Protein AF-A0A1S3R169-F1 (afdb_monomer_lite)

Foldseek 3Di:
DDDDPPPPPVVVVVVVVVLVVLLVVLCVQLVVCVVVVVLVSNLVSLVVNVVSVDDDDPVSVVSNVVSVCSVVVVVVVVVVVVVVVVVVVVVD

Sequence (92 aa):
MVLLLLLCPQSLVTMVDKSEVVQKELVQKAKLAEQAERYDDMAASMKAVTEEGTQLSNEERNLLSVAYKNVVGARRSSWRVVSSIEQKTEGS

Radius of gyration: 22.43 Å; chains: 1; bounding box: 63×20×71 Å

pLDDT: mean 85.81, std 16.94, range [50.22, 98.56]

Structure (mmCIF, N/CA/C/O backbone):
data_AF-A0A1S3R169-F1
#
_entry.id   AF-A0A1S3R169-F1
#
loop_
_atom_site.group_PDB
_atom_site.id
_atom_site.type_symbol
_atom_site.label_atom_id
_atom_site.label_alt_id
_atom_site.label_comp_id
_atom_site.label_asym_id
_atom_site.label_entity_id
_atom_site.label_seq_id
_atom_site.pdbx_PDB_ins_code
_atom_site.Cartn_x
_atom_site.Cartn_y
_atom_site.Cartn_z
_atom_site.occupancy
_atom_site.B_iso_or_equiv
_atom_site.auth_seq_id
_atom_site.auth_comp_id
_atom_site.auth_asym_id
_atom_site.auth_atom_id
_atom_site.pdbx_PDB_model_num
ATOM 1 N N . MET A 1 1 ? -43.556 -3.515 38.500 1.00 54.28 1 MET A N 1
ATOM 2 C CA . MET A 1 1 ? -43.519 -4.818 37.799 1.00 54.28 1 MET A CA 1
ATOM 3 C C . MET A 1 1 ? -44.574 -4.763 36.711 1.00 54.28 1 MET A C 1
ATOM 5 O O . MET A 1 1 ? -45.720 -4.578 37.062 1.00 54.28 1 MET A O 1
ATOM 9 N N . VAL A 1 2 ? -44.330 -4.846 35.415 1.00 51.41 2 VAL A N 1
ATOM 10 C CA . VAL A 1 2 ? -43.156 -5.057 34.563 1.00 51.41 2 VAL A CA 1
ATOM 11 C C . VAL A 1 2 ? -43.614 -4.531 33.189 1.00 51.41 2 VAL A C 1
ATOM 13 O O . VAL A 1 2 ? -44.807 -4.579 32.902 1.00 51.41 2 VAL A O 1
ATOM 16 N N . LEU A 1 3 ? -42.669 -4.112 32.343 1.00 50.53 3 LEU A N 1
ATOM 17 C CA . LEU A 1 3 ? -42.832 -3.961 30.888 1.00 50.53 3 LEU A CA 1
ATOM 18 C C . LEU A 1 3 ? -43.407 -2.621 30.383 1.00 50.53 3 LEU A C 1
ATOM 20 O O . LEU A 1 3 ? -44.606 -2.478 30.206 1.00 50.53 3 LEU A O 1
ATOM 24 N N . LEU A 1 4 ? -42.522 -1.657 30.084 1.00 53.38 4 LEU A N 1
ATOM 25 C CA . LEU A 1 4 ? -42.338 -1.149 28.704 1.00 53.38 4 LEU A CA 1
ATOM 26 C C . LEU A 1 4 ? -41.157 -0.156 28.540 1.00 53.38 4 LEU A C 1
ATOM 28 O O . LEU A 1 4 ? -41.117 0.625 27.595 1.00 53.38 4 LEU A O 1
ATOM 32 N N . LEU A 1 5 ? -40.116 -0.249 29.377 1.00 52.78 5 LEU A N 1
ATOM 33 C CA . LEU A 1 5 ? -38.785 0.338 29.120 1.00 52.78 5 LEU A CA 1
ATOM 34 C C . LEU A 1 5 ? -38.032 -0.349 27.942 1.00 52.78 5 LEU A C 1
ATOM 36 O O . LEU A 1 5 ? -36.812 -0.446 27.957 1.00 52.78 5 LEU A O 1
ATOM 40 N N . LEU A 1 6 ? -38.735 -0.860 26.924 1.00 54.03 6 LEU A N 1
ATOM 41 C CA . LEU A 1 6 ? -38.180 -1.656 25.813 1.00 54.03 6 LEU A CA 1
ATOM 42 C C . LEU A 1 6 ? -38.297 -0.956 24.448 1.00 54.03 6 LEU A C 1
ATOM 44 O O . LEU A 1 6 ? -38.416 -1.611 23.414 1.00 54.03 6 LEU A O 1
ATOM 48 N N . LEU A 1 7 ? -38.190 0.373 24.411 1.00 56.12 7 LEU A N 1
ATOM 49 C CA . LEU A 1 7 ? -37.719 1.043 23.195 1.00 56.12 7 LEU A CA 1
ATOM 50 C C . LEU A 1 7 ? -36.214 0.786 23.091 1.00 56.12 7 LEU A C 1
ATOM 52 O O . LEU A 1 7 ? -35.389 1.554 23.569 1.00 56.12 7 LEU A O 1
ATOM 56 N N . CYS A 1 8 ? -35.923 -0.397 22.553 1.00 55.88 8 CYS A N 1
ATOM 57 C CA . CYS A 1 8 ? -34.640 -0.988 22.212 1.00 55.88 8 CYS A CA 1
ATOM 58 C C . CYS A 1 8 ? -33.516 0.042 21.956 1.00 55.88 8 CYS A C 1
ATOM 60 O O . CYS A 1 8 ? -33.403 0.555 20.843 1.00 55.88 8 CYS A O 1
ATOM 62 N N . PRO A 1 9 ? -32.621 0.293 22.930 1.00 60.47 9 PRO A N 1
ATOM 63 C CA . PRO A 1 9 ? -31.363 0.988 22.668 1.00 60.47 9 PRO A CA 1
ATOM 64 C C . PRO A 1 9 ? -30.358 0.109 21.895 1.00 60.47 9 PRO A C 1
ATOM 66 O O . PRO A 1 9 ? -29.295 0.591 21.515 1.00 60.47 9 PRO A O 1
ATOM 69 N N . GLN A 1 10 ? -30.661 -1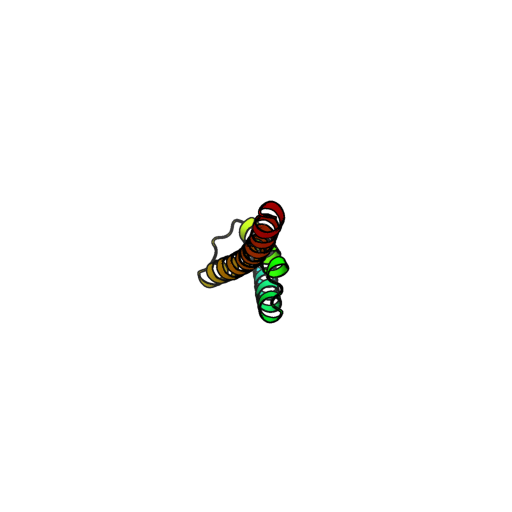.173 21.635 1.00 55.03 10 GLN A N 1
ATOM 70 C CA . GLN A 1 10 ? -29.715 -2.090 20.986 1.00 55.03 10 GLN A CA 1
ATOM 71 C C . GLN A 1 10 ? -29.528 -1.823 19.486 1.00 55.03 10 GLN A C 1
ATOM 73 O O . GLN A 1 10 ? -28.450 -2.103 18.975 1.00 55.03 10 GLN A O 1
ATOM 78 N N . SER A 1 11 ? -30.506 -1.256 18.769 1.00 51.50 11 SER A N 1
ATOM 79 C CA . SER A 1 11 ? -30.360 -1.049 17.316 1.00 51.50 11 SER A CA 1
ATOM 80 C C . SER A 1 11 ? -29.246 -0.053 16.972 1.00 51.50 11 SER A C 1
ATOM 82 O O . SER A 1 11 ? -28.471 -0.301 16.051 1.00 51.50 11 SER A O 1
ATOM 84 N N . LEU A 1 12 ? -29.097 1.021 17.756 1.00 50.22 12 LEU A N 1
ATOM 85 C CA . LEU A 1 12 ? -28.029 2.008 17.570 1.00 50.22 12 LEU A CA 1
ATOM 86 C C . LEU A 1 12 ? -26.655 1.457 17.995 1.00 50.22 12 LEU A C 1
ATOM 88 O O . LEU A 1 12 ? -25.659 1.729 17.333 1.00 50.22 12 LEU A O 1
ATOM 92 N N . VAL A 1 13 ? -26.607 0.622 19.041 1.00 54.00 13 VAL A N 1
ATOM 93 C CA . VAL A 1 13 ? -25.368 -0.037 19.500 1.00 54.00 13 VAL A CA 1
ATOM 94 C C . VAL A 1 13 ? -24.866 -1.056 18.468 1.00 54.00 13 VAL A C 1
ATOM 96 O O . VAL A 1 13 ? -23.679 -1.080 18.170 1.00 54.00 13 VAL A O 1
ATOM 99 N N . THR A 1 14 ? -25.756 -1.833 17.840 1.00 54.22 14 THR A N 1
ATOM 100 C CA . THR A 1 14 ? -25.358 -2.819 16.810 1.00 54.22 14 THR A CA 1
ATOM 101 C C . THR A 1 14 ? -24.846 -2.200 15.506 1.00 54.22 14 THR A C 1
ATOM 103 O O . THR A 1 14 ? -24.051 -2.822 14.806 1.00 54.22 14 THR A O 1
ATOM 106 N N . MET A 1 15 ? -25.288 -0.987 15.151 1.00 53.72 15 MET A N 1
ATOM 107 C CA . MET A 1 15 ? -24.828 -0.310 13.932 1.00 53.72 15 MET A CA 1
ATOM 108 C C . MET A 1 15 ? -23.423 0.278 14.084 1.00 53.72 15 MET A C 1
ATOM 110 O O . MET A 1 15 ? -22.639 0.204 13.142 1.00 53.72 15 MET A O 1
ATOM 114 N N . VAL A 1 16 ? -23.100 0.817 15.264 1.00 57.47 16 VAL A N 1
ATOM 115 C CA . VAL A 1 16 ? -21.758 1.336 15.573 1.00 57.47 16 VAL A CA 1
ATOM 116 C C . VAL A 1 16 ? -20.740 0.193 15.667 1.00 57.47 16 VAL A C 1
ATOM 118 O O . VAL A 1 16 ? -19.642 0.313 15.133 1.00 57.47 16 VAL A O 1
ATOM 121 N N . ASP A 1 17 ? -21.135 -0.950 16.236 1.00 61.16 17 ASP A N 1
ATOM 122 C CA . ASP A 1 17 ? -20.282 -2.142 16.361 1.00 61.16 17 ASP A CA 1
ATOM 123 C C . ASP A 1 17 ? -19.866 -2.713 14.988 1.00 61.16 17 ASP A C 1
ATOM 125 O O . ASP A 1 17 ? -18.725 -3.120 14.777 1.00 61.16 17 ASP A O 1
ATOM 129 N N . LYS A 1 18 ? -20.769 -2.671 13.998 1.00 65.25 18 LYS A N 1
ATOM 130 C CA . LYS A 1 18 ? -20.530 -3.286 12.685 1.00 65.25 18 LYS A CA 1
ATOM 131 C C . LYS A 1 18 ? -19.459 -2.573 11.849 1.00 65.25 18 LYS A C 1
ATOM 133 O O . LYS A 1 18 ? -18.663 -3.255 11.212 1.00 65.25 18 LYS A O 1
ATOM 138 N N . SER A 1 19 ? -19.435 -1.239 11.836 1.00 70.88 19 SER A N 1
ATOM 139 C CA . SER A 1 1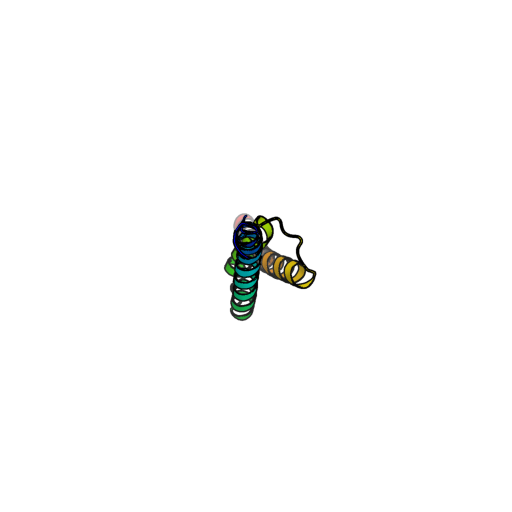9 ? -18.407 -0.471 11.103 1.00 70.88 19 SER A CA 1
ATOM 140 C C . SER A 1 19 ? -17.032 -0.653 11.750 1.00 70.88 19 SER A C 1
ATOM 142 O O . SER A 1 19 ? -16.050 -0.930 11.067 1.00 70.88 19 SER A O 1
ATOM 144 N N . GLU A 1 20 ? -16.961 -0.646 13.083 1.00 76.88 20 GLU A N 1
ATOM 145 C CA . GLU A 1 20 ? -15.688 -0.819 13.785 1.00 76.88 20 GLU A CA 1
ATOM 146 C C . GLU A 1 20 ? -15.070 -2.216 13.563 1.00 76.88 20 GLU A C 1
ATOM 148 O O . GLU A 1 20 ? -13.849 -2.357 13.460 1.00 76.88 20 GLU A O 1
ATOM 153 N N . VAL A 1 21 ? -15.901 -3.260 13.450 1.00 81.31 21 VAL A N 1
ATOM 154 C CA . VAL A 1 21 ? -15.450 -4.622 13.116 1.00 81.31 21 VAL A CA 1
ATOM 155 C C . VAL A 1 21 ? -14.930 -4.701 11.677 1.00 81.31 21 VAL A C 1
ATOM 157 O O . VAL A 1 21 ? -13.836 -5.223 11.459 1.00 81.31 21 VAL A O 1
ATOM 160 N N . VAL A 1 22 ? -15.654 -4.136 10.704 1.00 85.44 22 VAL A N 1
ATOM 161 C CA . VAL A 1 22 ? -15.247 -4.143 9.285 1.00 85.44 22 VAL A CA 1
ATOM 162 C C . VAL A 1 22 ? -13.939 -3.375 9.083 1.00 85.44 22 VAL A C 1
ATOM 164 O O . VAL A 1 22 ? -13.030 -3.868 8.409 1.00 85.44 22 VAL A O 1
ATOM 167 N N . GLN A 1 23 ? -13.785 -2.216 9.726 1.00 88.38 23 GLN A N 1
ATOM 168 C CA . GLN A 1 23 ? -12.539 -1.455 9.705 1.00 88.38 23 GLN A CA 1
ATOM 169 C C . GLN A 1 23 ? -11.355 -2.290 10.213 1.00 88.38 23 GLN A C 1
ATOM 171 O O . GLN A 1 23 ? -10.320 -2.378 9.546 1.00 88.38 23 GLN A O 1
ATOM 176 N N . LYS A 1 24 ? -11.507 -2.951 11.367 1.00 91.25 24 LYS A N 1
ATOM 177 C CA . LYS A 1 24 ? -10.455 -3.798 11.949 1.00 91.25 24 LYS A CA 1
ATOM 178 C C . LYS A 1 24 ? -10.076 -4.950 11.020 1.00 91.25 24 LYS A C 1
ATOM 180 O O . LYS A 1 24 ? -8.887 -5.214 10.850 1.00 91.25 24 LYS A O 1
ATOM 185 N N . GLU A 1 25 ? -11.046 -5.603 10.383 1.00 93.75 25 GLU A N 1
ATOM 186 C CA . GLU A 1 25 ? -10.789 -6.669 9.406 1.00 93.75 25 GLU A CA 1
ATOM 187 C C . GLU A 1 25 ? -9.988 -6.166 8.196 1.00 93.75 25 GLU A C 1
ATOM 189 O O . GLU A 1 25 ? -9.015 -6.803 7.781 1.00 93.75 25 GLU A O 1
ATOM 194 N N . LEU A 1 26 ? -10.343 -4.995 7.657 1.00 94.31 26 LEU A N 1
ATOM 195 C CA . LEU A 1 26 ? -9.632 -4.383 6.533 1.00 94.31 26 LEU A CA 1
ATOM 196 C C . LEU A 1 26 ? -8.191 -4.001 6.897 1.00 94.31 26 LEU A C 1
ATOM 198 O O . LEU A 1 26 ? -7.275 -4.238 6.105 1.00 94.31 26 LEU A O 1
ATOM 202 N N . VAL A 1 27 ? -7.968 -3.471 8.102 1.00 94.88 27 VAL A N 1
ATOM 203 C CA . VAL A 1 27 ? -6.623 -3.150 8.606 1.00 94.88 27 VAL A CA 1
ATOM 204 C C . VAL A 1 27 ? -5.787 -4.418 8.795 1.00 94.88 27 VAL A C 1
ATOM 206 O O . VAL A 1 27 ? -4.618 -4.445 8.411 1.00 94.88 27 VAL A O 1
ATOM 209 N N . GLN A 1 28 ? -6.368 -5.500 9.325 1.00 96.31 28 GLN A N 1
ATOM 210 C CA . GLN A 1 28 ? -5.676 -6.791 9.434 1.00 96.31 28 GLN A CA 1
ATOM 211 C C . GLN A 1 28 ? -5.302 -7.347 8.057 1.00 96.31 28 GLN A C 1
ATOM 213 O O . GLN A 1 28 ? -4.167 -7.776 7.844 1.00 96.31 28 GLN A O 1
ATOM 218 N N . LYS A 1 29 ? -6.216 -7.271 7.085 1.00 96.56 29 LYS A N 1
ATOM 219 C CA . LYS A 1 29 ? -5.939 -7.668 5.701 1.00 96.56 29 LYS A CA 1
ATOM 220 C C . LYS A 1 29 ? -4.809 -6.840 5.084 1.00 96.56 29 LYS A C 1
ATOM 222 O O . LYS A 1 29 ? -3.950 -7.406 4.411 1.00 96.56 29 LYS A O 1
ATOM 227 N N . ALA A 1 30 ? -4.769 -5.532 5.340 1.00 97.00 30 ALA A N 1
ATOM 228 C CA . ALA A 1 30 ? -3.685 -4.669 4.880 1.00 97.00 30 ALA A CA 1
ATOM 229 C C . ALA A 1 30 ? -2.328 -5.073 5.481 1.00 97.00 30 ALA A C 1
ATOM 231 O O . ALA A 1 30 ? -1.347 -5.151 4.746 1.00 97.00 30 ALA A O 1
ATOM 232 N N . LYS A 1 31 ? -2.272 -5.410 6.776 1.00 97.25 31 LYS A N 1
ATOM 233 C CA . LYS A 1 31 ? -1.045 -5.902 7.434 1.00 97.25 31 LYS A CA 1
ATOM 234 C C . LYS A 1 31 ? -0.552 -7.226 6.843 1.00 97.25 31 LYS A C 1
ATOM 236 O O . LYS A 1 31 ? 0.643 -7.397 6.621 1.00 97.25 31 LYS A O 1
ATOM 241 N N . LEU A 1 32 ? -1.461 -8.153 6.540 1.00 98.00 32 LEU A N 1
ATOM 242 C CA . LEU A 1 32 ? -1.107 -9.408 5.865 1.00 98.00 32 LEU A CA 1
ATOM 243 C C . LEU A 1 32 ? -0.606 -9.162 4.434 1.00 98.00 32 LEU A C 1
ATOM 245 O O . LEU A 1 32 ? 0.359 -9.786 3.998 1.00 98.00 32 LEU A O 1
ATOM 249 N N . ALA A 1 33 ? -1.231 -8.232 3.708 1.00 97.50 33 ALA A N 1
ATOM 250 C CA . ALA A 1 33 ? -0.786 -7.841 2.374 1.00 97.50 33 ALA A CA 1
ATOM 251 C C . ALA A 1 33 ? 0.600 -7.171 2.395 1.00 97.50 33 ALA A C 1
ATOM 253 O O . ALA A 1 33 ? 1.402 -7.428 1.500 1.00 97.50 33 ALA A O 1
ATOM 254 N N . GLU A 1 34 ? 0.904 -6.371 3.423 1.00 97.00 34 GLU A N 1
ATOM 255 C CA . GLU A 1 34 ? 2.233 -5.788 3.651 1.00 97.00 34 GLU A CA 1
ATOM 256 C C . GLU A 1 34 ? 3.299 -6.874 3.837 1.00 97.00 34 GLU A C 1
ATOM 258 O O . GLU A 1 34 ? 4.331 -6.830 3.172 1.00 97.00 34 GLU A O 1
ATOM 263 N N . GLN A 1 35 ? 3.027 -7.886 4.670 1.00 97.62 35 GLN A N 1
ATOM 264 C CA . GLN A 1 35 ? 3.934 -9.024 4.884 1.00 97.62 35 GLN A CA 1
ATOM 265 C C . GLN A 1 35 ? 4.181 -9.845 3.612 1.00 97.62 35 GLN A C 1
ATOM 267 O O . GLN A 1 35 ? 5.232 -10.464 3.474 1.00 97.62 35 GLN A O 1
ATOM 272 N N . ALA A 1 36 ? 3.219 -9.854 2.689 1.00 97.44 36 ALA A N 1
ATOM 273 C CA . ALA A 1 36 ? 3.325 -10.524 1.398 1.00 97.44 36 ALA A CA 1
ATOM 274 C C . ALA A 1 36 ? 3.854 -9.612 0.274 1.00 97.44 36 ALA A C 1
ATOM 276 O O . ALA A 1 36 ? 3.835 -10.022 -0.885 1.00 97.44 36 ALA A O 1
ATOM 277 N N . GLU A 1 37 ? 4.249 -8.371 0.585 1.00 96.38 37 GLU A N 1
ATOM 278 C CA . GLU A 1 37 ? 4.666 -7.343 -0.383 1.00 96.38 37 GLU A CA 1
ATOM 279 C C . GLU A 1 37 ? 3.628 -7.068 -1.496 1.00 96.38 37 GLU A C 1
ATOM 281 O O . GLU A 1 37 ? 3.933 -6.533 -2.564 1.00 96.38 37 GLU A O 1
ATOM 286 N N . ARG A 1 38 ? 2.351 -7.390 -1.250 1.00 98.06 38 ARG A N 1
ATOM 287 C CA . ARG A 1 38 ? 1.239 -7.158 -2.182 1.00 98.06 38 ARG A CA 1
ATOM 288 C C . ARG A 1 38 ? 0.656 -5.761 -1.982 1.00 98.06 38 ARG A C 1
ATOM 290 O O . ARG A 1 38 ? -0.470 -5.593 -1.515 1.00 98.06 38 ARG A O 1
ATOM 297 N N . TYR A 1 39 ? 1.427 -4.739 -2.344 1.00 97.75 39 TYR A N 1
ATOM 298 C CA . TYR A 1 39 ? 1.078 -3.347 -2.043 1.00 97.75 39 TYR A CA 1
ATOM 299 C C . TYR A 1 39 ? -0.178 -2.826 -2.762 1.00 97.75 39 TYR A C 1
ATOM 301 O O . TYR A 1 39 ? -0.858 -1.965 -2.207 1.00 97.75 39 TYR A O 1
ATOM 309 N N . ASP A 1 40 ? -0.539 -3.346 -3.941 1.00 97.31 40 ASP A N 1
ATOM 310 C CA . ASP A 1 40 ? -1.811 -2.991 -4.595 1.00 97.31 40 ASP A CA 1
ATOM 311 C C . ASP A 1 40 ? -3.025 -3.493 -3.781 1.00 97.31 40 ASP A C 1
ATOM 313 O O . ASP A 1 40 ? -3.986 -2.748 -3.581 1.00 97.31 40 ASP A O 1
ATOM 317 N N . ASP A 1 41 ? -2.958 -4.708 -3.221 1.00 97.25 41 ASP A N 1
ATOM 318 C CA . ASP A 1 41 ? -4.001 -5.259 -2.338 1.00 97.25 41 ASP A CA 1
ATOM 319 C C . ASP A 1 41 ? -4.070 -4.500 -1.004 1.00 97.25 41 ASP A C 1
ATOM 321 O O . ASP A 1 41 ? -5.156 -4.238 -0.470 1.00 97.25 41 ASP A O 1
ATOM 325 N N . MET A 1 42 ? -2.901 -4.133 -0.468 1.00 97.69 42 MET A N 1
ATOM 326 C CA . MET A 1 42 ? -2.782 -3.298 0.726 1.00 97.69 42 MET A CA 1
ATOM 327 C C . MET A 1 42 ? -3.442 -1.933 0.491 1.00 97.69 42 MET A C 1
ATOM 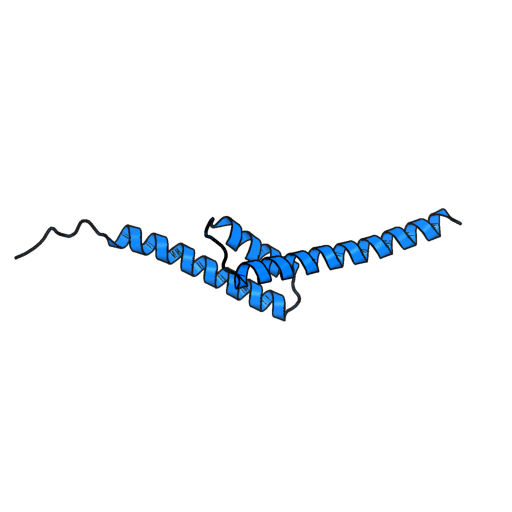329 O O . MET A 1 42 ? -4.237 -1.484 1.314 1.00 97.69 42 MET A O 1
ATOM 333 N N . ALA A 1 43 ? -3.178 -1.296 -0.656 1.00 97.44 43 ALA A N 1
ATOM 334 C CA . ALA A 1 43 ? -3.750 -0.001 -1.018 1.00 97.44 43 ALA A CA 1
ATOM 335 C C . ALA A 1 43 ? -5.271 -0.078 -1.211 1.00 97.44 43 ALA A C 1
ATOM 337 O O . ALA A 1 43 ? -5.985 0.814 -0.753 1.00 97.44 43 ALA A O 1
ATOM 338 N N . ALA A 1 44 ? -5.776 -1.151 -1.828 1.00 97.25 44 ALA A N 1
ATOM 339 C CA . ALA A 1 44 ? -7.211 -1.381 -1.976 1.00 97.25 44 ALA A CA 1
ATOM 340 C C . ALA A 1 44 ? -7.911 -1.539 -0.615 1.00 97.25 44 ALA A C 1
ATOM 342 O O . ALA A 1 44 ? -8.950 -0.924 -0.379 1.00 97.25 44 ALA A O 1
ATOM 343 N N . SER A 1 45 ? -7.313 -2.307 0.301 1.00 96.12 45 SER A N 1
ATOM 344 C CA . SER A 1 45 ? -7.860 -2.524 1.647 1.00 96.12 45 SER A CA 1
ATOM 345 C C . SER A 1 45 ? -7.850 -1.231 2.470 1.00 96.12 45 SER A C 1
ATOM 347 O O . SER A 1 45 ? -8.865 -0.861 3.053 1.00 96.12 45 SER A O 1
ATOM 349 N N . MET A 1 46 ? -6.743 -0.481 2.445 1.00 95.94 46 MET A N 1
ATOM 350 C CA . MET A 1 46 ? -6.637 0.798 3.155 1.00 95.94 46 MET A CA 1
ATOM 351 C C . MET A 1 46 ? -7.520 1.897 2.548 1.00 95.94 46 MET A C 1
ATOM 353 O O . MET A 1 46 ? -7.989 2.764 3.278 1.00 95.94 46 MET A O 1
ATOM 357 N N . LYS A 1 47 ? -7.801 1.861 1.238 1.00 95.38 47 LYS A N 1
ATOM 358 C CA . LYS A 1 47 ? -8.788 2.751 0.604 1.00 95.38 47 LYS A CA 1
ATOM 359 C C . LYS A 1 47 ? -10.191 2.494 1.150 1.00 95.38 47 LYS A C 1
ATOM 361 O O . LYS A 1 47 ? -10.862 3.451 1.519 1.00 95.38 47 LYS A O 1
ATOM 366 N N . ALA A 1 48 ? -10.595 1.230 1.271 1.00 94.00 48 ALA A N 1
ATOM 367 C CA . ALA A 1 48 ? -11.890 0.877 1.852 1.00 94.00 48 ALA A CA 1
ATOM 368 C C . ALA A 1 48 ? -12.022 1.377 3.305 1.00 94.00 48 ALA A C 1
ATOM 370 O O . ALA A 1 48 ? -13.061 1.913 3.672 1.00 94.00 48 ALA A O 1
ATOM 371 N N . VAL A 1 49 ? -10.939 1.323 4.095 1.00 92.69 49 VAL A N 1
ATOM 372 C CA . VAL A 1 49 ? -10.902 1.913 5.450 1.00 92.69 49 VAL A CA 1
ATOM 373 C C . VAL A 1 49 ? -11.180 3.421 5.426 1.00 92.69 49 VAL A C 1
ATOM 375 O O . VAL A 1 49 ? -11.868 3.932 6.302 1.00 92.69 49 VAL A O 1
ATOM 378 N N . THR A 1 50 ? -10.684 4.149 4.419 1.00 92.19 50 THR A N 1
ATOM 379 C CA . THR A 1 50 ? -10.950 5.596 4.294 1.00 92.19 50 THR A CA 1
ATOM 380 C C . THR A 1 50 ? -12.370 5.926 3.830 1.00 92.19 50 THR A C 1
ATOM 382 O O . THR A 1 50 ? -12.854 7.025 4.089 1.00 92.19 50 THR A O 1
ATOM 385 N N . GLU A 1 51 ? -13.042 4.991 3.154 1.00 90.56 51 GLU A N 1
ATOM 386 C CA . GLU A 1 51 ? -14.402 5.174 2.633 1.00 90.56 51 GLU A CA 1
ATOM 387 C C . GLU A 1 51 ? -15.477 5.014 3.719 1.00 90.56 51 GLU A C 1
ATOM 389 O O . GLU A 1 51 ? -16.568 5.556 3.559 1.00 90.56 51 GLU A O 1
ATOM 394 N N . GLU A 1 52 ? -15.170 4.367 4.852 1.00 84.88 52 GLU A N 1
ATOM 395 C CA . GLU A 1 52 ? -16.080 4.311 6.010 1.00 84.88 52 GLU A CA 1
ATOM 396 C C . GLU A 1 52 ? -16.283 5.673 6.703 1.00 84.88 52 GLU A C 1
ATOM 398 O O . GLU A 1 52 ? -17.191 5.825 7.519 1.00 84.88 52 GLU A O 1
ATOM 403 N N . GLY A 1 53 ? -15.482 6.694 6.372 1.00 73.19 53 GLY A N 1
ATOM 404 C CA . GLY A 1 53 ? -15.670 8.063 6.869 1.00 73.19 53 GLY A CA 1
ATOM 405 C C . GLY A 1 53 ? -15.286 8.273 8.339 1.00 73.19 53 GLY A C 1
ATOM 406 O O . GLY A 1 53 ? -15.488 9.363 8.878 1.00 73.19 53 GLY A O 1
ATOM 407 N N . THR A 1 54 ? -14.709 7.260 8.986 1.00 83.31 54 THR A N 1
ATOM 408 C CA . THR A 1 54 ? -14.145 7.336 10.335 1.00 83.31 54 THR A CA 1
ATOM 409 C C . THR A 1 54 ? -12.744 7.950 10.320 1.00 83.31 54 THR A C 1
ATOM 411 O O . THR A 1 54 ? -11.985 7.861 9.351 1.00 83.31 54 THR A O 1
ATOM 414 N N . GLN A 1 55 ? -12.389 8.633 11.410 1.00 89.25 55 GLN A N 1
ATOM 415 C CA . GLN A 1 55 ? -11.082 9.268 11.534 1.00 89.25 55 GLN A CA 1
ATOM 416 C C . GLN A 1 55 ? -9.987 8.205 11.684 1.00 89.25 55 GLN A C 1
ATOM 418 O O . GLN A 1 55 ? -10.025 7.397 12.605 1.00 89.25 55 GLN A O 1
ATOM 423 N N . LEU A 1 56 ? -8.985 8.251 10.805 1.00 92.12 56 LEU A N 1
ATOM 424 C CA . LEU A 1 56 ? -7.861 7.317 10.835 1.00 92.12 56 LEU A CA 1
ATOM 425 C C . LEU A 1 56 ? -6.933 7.584 12.025 1.00 92.12 56 LEU A C 1
ATOM 427 O O . LEU A 1 56 ? -6.482 8.715 12.251 1.00 92.12 56 LEU A O 1
ATOM 431 N N . SER A 1 57 ? -6.553 6.515 12.712 1.00 93.81 57 SER A N 1
ATOM 432 C CA . SER A 1 57 ? -5.468 6.505 13.688 1.00 93.81 57 SER A CA 1
ATOM 433 C C . SER A 1 57 ? -4.105 6.779 13.034 1.00 93.81 57 SER A C 1
ATOM 435 O O . SER A 1 57 ? -3.931 6.756 11.811 1.00 93.81 57 SER A O 1
ATOM 437 N N . ASN A 1 58 ? -3.084 7.045 13.855 1.00 95.25 58 ASN A N 1
ATOM 438 C CA . ASN A 1 58 ? -1.712 7.211 13.358 1.00 95.25 58 ASN A CA 1
ATOM 439 C C . ASN A 1 58 ? -1.200 5.960 12.635 1.00 95.25 58 ASN A C 1
ATOM 441 O O . ASN A 1 58 ? -0.517 6.082 11.619 1.00 95.25 58 ASN A O 1
ATOM 445 N N . GLU A 1 59 ? -1.537 4.776 13.144 1.00 94.56 59 GLU A N 1
ATOM 446 C CA . GLU A 1 59 ? -1.114 3.504 12.562 1.00 94.56 59 GLU A CA 1
ATOM 447 C C . GLU A 1 59 ? -1.752 3.286 11.185 1.00 94.56 59 GLU A C 1
ATOM 449 O O . GLU A 1 59 ? -1.049 3.004 10.216 1.00 94.56 59 GLU A O 1
ATOM 454 N N . GLU A 1 60 ? -3.059 3.518 11.056 1.00 95.06 60 GLU A N 1
ATOM 455 C CA . GLU A 1 60 ? -3.775 3.380 9.782 1.00 95.06 60 GLU A CA 1
ATOM 456 C C . GLU A 1 60 ? -3.285 4.386 8.738 1.00 95.06 60 GLU A C 1
ATOM 458 O O . GLU A 1 60 ? -3.084 4.033 7.577 1.00 95.06 60 GLU A O 1
ATOM 463 N N . ARG A 1 61 ? -3.006 5.634 9.136 1.00 96.81 61 ARG A N 1
ATOM 464 C CA . ARG A 1 61 ? -2.401 6.622 8.225 1.00 96.81 61 ARG A CA 1
ATOM 465 C C . ARG A 1 61 ? -1.016 6.199 7.749 1.00 96.81 61 ARG A C 1
ATOM 467 O O . ARG A 1 61 ? -0.673 6.435 6.586 1.00 96.81 61 ARG A O 1
ATOM 474 N N . ASN A 1 62 ? -0.225 5.574 8.619 1.00 97.38 62 ASN A N 1
ATOM 475 C CA . ASN A 1 62 ? 1.070 5.031 8.234 1.00 97.38 62 ASN A CA 1
ATOM 476 C C . ASN A 1 62 ? 0.907 3.879 7.232 1.00 97.38 62 ASN A C 1
ATOM 478 O O . ASN A 1 62 ? 1.541 3.913 6.181 1.00 97.38 62 ASN A O 1
ATOM 482 N N . LEU A 1 63 ? 0.004 2.926 7.489 1.00 97.12 63 LEU A N 1
ATOM 483 C CA . LEU A 1 63 ? -0.295 1.824 6.563 1.00 97.12 63 LEU A CA 1
ATOM 484 C C . LEU A 1 63 ? -0.759 2.336 5.193 1.00 97.12 63 LEU A C 1
ATOM 486 O O . LEU A 1 63 ? -0.264 1.886 4.161 1.00 97.12 63 LEU A O 1
ATOM 490 N N . LEU A 1 64 ? -1.645 3.336 5.169 1.00 96.69 64 LEU A N 1
ATOM 491 C CA . LEU A 1 64 ? -2.090 3.982 3.934 1.00 96.69 64 LEU A CA 1
ATOM 492 C C . LEU A 1 64 ? -0.907 4.600 3.169 1.00 96.69 64 LEU A C 1
ATOM 494 O O . LEU A 1 64 ? -0.784 4.432 1.954 1.00 96.69 64 LEU A O 1
ATOM 498 N N . SER A 1 65 ? -0.011 5.279 3.889 1.00 97.69 65 SER A N 1
ATOM 499 C CA . SER A 1 65 ? 1.181 5.906 3.310 1.00 97.69 65 SER A CA 1
ATOM 500 C C . SER A 1 65 ? 2.151 4.869 2.740 1.00 97.69 65 SER A C 1
ATOM 502 O O . SER A 1 65 ? 2.637 5.037 1.621 1.00 97.69 65 SER A O 1
ATOM 504 N N . VAL A 1 66 ? 2.415 3.786 3.476 1.00 97.94 66 VAL A N 1
ATOM 505 C CA . VAL A 1 66 ? 3.281 2.679 3.046 1.00 97.94 66 VAL A CA 1
ATOM 506 C C . VAL A 1 66 ? 2.724 2.020 1.787 1.00 97.94 66 VAL A C 1
ATOM 508 O O . VAL A 1 66 ? 3.468 1.844 0.820 1.00 97.94 66 VAL A O 1
ATOM 511 N N . ALA A 1 67 ? 1.423 1.724 1.757 1.00 97.94 67 ALA A N 1
ATOM 512 C CA . ALA A 1 67 ? 0.773 1.087 0.619 1.00 97.94 67 ALA A CA 1
ATOM 513 C C . ALA A 1 67 ? 0.953 1.908 -0.669 1.00 97.94 67 ALA A C 1
ATOM 515 O O . ALA A 1 67 ? 1.554 1.446 -1.642 1.00 97.94 67 ALA A O 1
ATOM 516 N N . TYR A 1 68 ? 0.511 3.169 -0.661 1.00 98.31 68 TYR A N 1
ATOM 517 C CA . TYR A 1 68 ? 0.567 4.013 -1.855 1.00 98.31 68 TYR A CA 1
ATOM 518 C C . TYR A 1 68 ? 1.994 4.408 -2.251 1.00 98.31 68 TYR A C 1
ATOM 520 O O . TYR A 1 68 ? 2.293 4.463 -3.447 1.00 98.31 68 TYR A O 1
ATOM 528 N N . LYS A 1 69 ? 2.902 4.637 -1.289 1.00 98.31 69 LYS A N 1
ATOM 529 C CA . LYS A 1 69 ? 4.318 4.922 -1.581 1.00 98.31 69 LYS A CA 1
ATOM 530 C C . LYS A 1 69 ? 4.956 3.786 -2.378 1.00 98.31 69 LYS A C 1
ATOM 532 O O . LYS A 1 69 ? 5.671 4.064 -3.340 1.00 98.31 69 LYS A O 1
ATOM 537 N N . ASN A 1 70 ? 4.699 2.536 -1.998 1.00 98.00 70 ASN A N 1
ATOM 538 C CA . ASN A 1 70 ? 5.271 1.380 -2.681 1.00 98.00 70 ASN A CA 1
ATOM 539 C C . ASN A 1 70 ? 4.637 1.151 -4.059 1.00 98.00 70 ASN A C 1
ATOM 541 O O . ASN A 1 70 ? 5.373 1.015 -5.037 1.00 98.00 70 ASN A O 1
ATOM 545 N N . VAL A 1 71 ? 3.305 1.226 -4.175 1.00 98.06 71 VAL A N 1
ATOM 546 C CA . VAL A 1 71 ? 2.604 1.103 -5.470 1.00 98.06 71 VAL A CA 1
ATOM 547 C C . VAL A 1 71 ? 3.106 2.144 -6.476 1.00 98.06 71 VAL A C 1
ATOM 549 O O . VAL A 1 71 ? 3.504 1.816 -7.596 1.00 98.06 71 VAL A O 1
ATOM 552 N N . VAL A 1 72 ? 3.130 3.421 -6.083 1.00 98.12 72 VAL A N 1
ATOM 553 C CA . VAL A 1 72 ? 3.593 4.506 -6.961 1.00 98.12 72 VAL A CA 1
ATOM 554 C C . VAL A 1 72 ? 5.099 4.407 -7.208 1.00 98.12 72 VAL A C 1
ATOM 556 O O . VAL A 1 72 ? 5.556 4.682 -8.317 1.00 98.12 72 VAL A O 1
ATOM 559 N N . GLY A 1 73 ? 5.880 3.992 -6.208 1.00 98.25 73 GLY A N 1
ATOM 560 C CA . GLY A 1 73 ? 7.321 3.777 -6.328 1.00 98.25 73 GLY A CA 1
ATOM 561 C C . GLY A 1 73 ? 7.673 2.749 -7.402 1.00 98.25 73 GLY A C 1
ATOM 562 O O . GLY A 1 73 ? 8.490 3.044 -8.278 1.00 98.25 73 GLY A O 1
ATOM 563 N N . ALA A 1 74 ? 7.002 1.594 -7.392 1.00 97.62 74 ALA A N 1
ATOM 564 C CA . ALA A 1 74 ? 7.164 0.558 -8.407 1.00 97.62 74 ALA A CA 1
ATOM 565 C C . ALA A 1 74 ? 6.832 1.097 -9.808 1.00 97.62 74 ALA A C 1
ATOM 567 O O . ALA A 1 74 ? 7.671 1.032 -10.706 1.00 97.62 74 ALA A O 1
ATOM 568 N N . ARG A 1 75 ? 5.672 1.754 -9.968 1.00 98.06 75 ARG A N 1
ATOM 569 C CA . ARG A 1 75 ? 5.239 2.345 -11.250 1.00 98.06 75 ARG A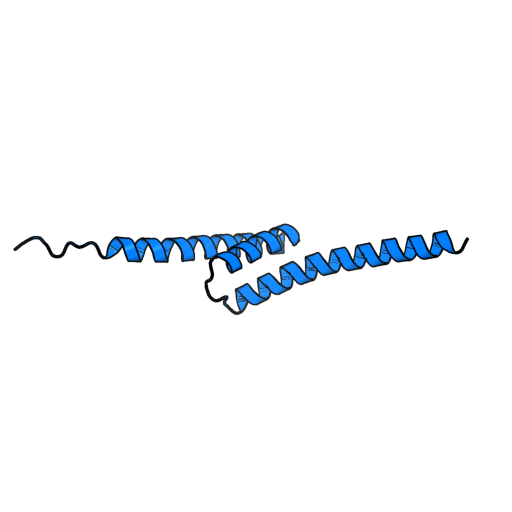 CA 1
ATOM 570 C C . ARG A 1 75 ? 6.216 3.399 -11.776 1.00 98.06 75 ARG A C 1
ATOM 572 O O . ARG A 1 75 ? 6.554 3.386 -12.956 1.00 98.06 75 ARG A O 1
ATOM 579 N N . ARG A 1 76 ? 6.723 4.287 -10.912 1.00 98.56 76 ARG A N 1
ATOM 580 C CA . ARG A 1 76 ? 7.749 5.284 -11.278 1.00 98.56 76 ARG A CA 1
ATOM 581 C C . ARG A 1 76 ? 9.059 4.627 -11.696 1.00 98.56 76 ARG A C 1
ATOM 583 O O . ARG A 1 76 ? 9.732 5.128 -12.593 1.00 98.56 76 ARG A O 1
ATOM 590 N N . SER A 1 77 ? 9.447 3.537 -11.037 1.00 98.38 77 SER A N 1
ATOM 591 C CA . SER A 1 77 ? 10.643 2.788 -11.416 1.00 98.38 77 SER A CA 1
ATOM 592 C C . SER A 1 77 ? 10.486 2.176 -12.807 1.00 98.38 77 SER A C 1
ATOM 594 O O . SER A 1 77 ? 11.335 2.415 -13.663 1.00 98.38 77 SER A O 1
ATOM 596 N N . SER A 1 78 ? 9.361 1.503 -13.067 1.00 97.94 78 SER A N 1
ATOM 597 C CA . SER A 1 78 ? 9.024 0.962 -14.388 1.00 97.94 78 SER A CA 1
ATOM 598 C C . SER A 1 78 ? 8.996 2.049 -15.462 1.00 97.94 78 SER A C 1
ATOM 600 O O . SER A 1 78 ? 9.597 1.876 -16.518 1.00 97.94 78 SER A O 1
ATOM 602 N N . TRP A 1 79 ? 8.380 3.201 -15.175 1.00 98.19 79 TRP A N 1
ATOM 603 C CA . TRP A 1 79 ? 8.332 4.333 -16.104 1.00 98.19 79 TRP A CA 1
ATOM 604 C C . TRP A 1 79 ? 9.726 4.845 -16.482 1.00 98.19 79 TRP A C 1
ATOM 606 O O . TRP A 1 79 ? 10.001 5.063 -17.657 1.00 98.19 79 TRP A O 1
ATOM 616 N N . ARG A 1 80 ? 10.638 4.992 -15.509 1.00 98.19 80 ARG A N 1
ATOM 617 C CA . ARG A 1 80 ? 12.026 5.399 -15.794 1.00 98.19 80 ARG A CA 1
ATOM 618 C C . ARG A 1 80 ? 12.731 4.413 -16.719 1.00 98.19 80 ARG A C 1
ATOM 620 O O . ARG A 1 80 ? 13.460 4.848 -17.603 1.00 98.19 80 ARG A O 1
ATOM 62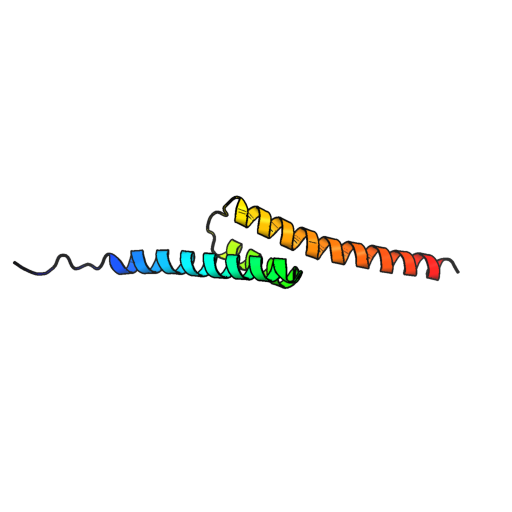7 N N . VAL A 1 81 ? 12.522 3.111 -16.520 1.00 97.81 81 VAL A N 1
ATOM 628 C CA . VAL A 1 81 ? 13.116 2.077 -17.378 1.00 97.81 81 VAL A CA 1
ATOM 629 C C . VAL A 1 81 ? 12.586 2.206 -18.802 1.00 97.81 81 VAL A C 1
ATOM 631 O O . VAL A 1 81 ? 13.391 2.336 -19.719 1.00 97.81 81 VAL A O 1
ATOM 634 N N . VAL A 1 82 ? 11.263 2.249 -18.980 1.00 97.56 82 VAL A N 1
ATOM 635 C CA . VAL A 1 82 ? 10.629 2.385 -20.304 1.00 97.56 82 VAL A CA 1
ATOM 636 C C . VAL A 1 82 ? 11.099 3.657 -21.012 1.00 97.56 82 VAL A C 1
ATOM 638 O O . VAL A 1 82 ? 11.616 3.575 -22.121 1.00 97.56 82 VAL A O 1
ATOM 641 N N . SER A 1 83 ? 11.044 4.805 -20.334 1.00 97.19 83 SER A N 1
ATOM 642 C CA . SER A 1 83 ? 11.488 6.084 -20.901 1.00 97.19 83 SER A CA 1
ATOM 643 C C . SER A 1 83 ? 12.978 6.076 -21.273 1.00 97.19 83 SER A C 1
ATOM 645 O O . SER A 1 83 ? 13.367 6.631 -22.297 1.00 97.19 83 SER A O 1
ATOM 647 N N . SER A 1 84 ? 13.826 5.399 -20.488 1.00 96.19 84 SER A N 1
ATOM 648 C CA . SER A 1 84 ? 15.250 5.260 -20.818 1.00 96.19 84 SER A CA 1
ATOM 649 C C . SER A 1 84 ? 15.514 4.359 -22.029 1.00 96.19 84 SER A C 1
ATOM 651 O O . SER A 1 84 ? 16.556 4.497 -22.666 1.00 96.19 84 SER A O 1
ATOM 653 N N . ILE A 1 85 ? 14.609 3.422 -22.331 1.00 96.44 85 ILE A N 1
ATOM 654 C CA . ILE A 1 85 ? 14.695 2.562 -23.515 1.00 96.44 85 ILE A CA 1
ATOM 655 C C . ILE A 1 85 ? 14.279 3.362 -24.748 1.00 96.44 85 ILE A C 1
ATOM 657 O O . ILE A 1 85 ? 15.046 3.385 -25.704 1.00 96.44 85 ILE A O 1
ATOM 661 N N . GLU A 1 86 ? 13.148 4.075 -24.688 1.00 95.12 86 GLU A N 1
ATOM 662 C CA . GLU A 1 86 ? 12.685 4.954 -25.776 1.00 95.12 86 GLU A CA 1
ATOM 663 C C . GLU A 1 86 ? 13.768 5.952 -26.200 1.00 95.12 86 GLU A C 1
ATOM 665 O O . GLU A 1 86 ? 14.145 6.000 -27.369 1.00 95.12 86 GLU A O 1
ATOM 670 N N . GLN A 1 87 ? 14.369 6.664 -25.238 1.00 93.88 87 GLN A N 1
ATOM 671 C CA . GLN A 1 87 ? 15.433 7.638 -25.519 1.00 93.88 87 GLN A CA 1
ATOM 672 C C . GLN A 1 87 ? 16.660 7.020 -26.206 1.00 93.88 87 GLN A C 1
ATOM 674 O O . GLN A 1 87 ? 17.329 7.684 -26.994 1.00 93.88 87 GLN A O 1
ATOM 679 N N . LYS A 1 88 ? 16.985 5.755 -25.909 1.00 93.00 88 LYS A N 1
ATOM 680 C CA . LYS A 1 88 ? 18.102 5.050 -26.557 1.00 93.00 88 LYS A CA 1
ATOM 681 C C . LYS A 1 88 ? 17.750 4.595 -27.968 1.00 93.00 88 LYS A C 1
ATOM 683 O O . LYS A 1 88 ? 18.637 4.568 -28.813 1.00 93.00 88 LYS A O 1
ATOM 688 N N . THR A 1 89 ? 16.496 4.218 -28.210 1.00 90.88 89 THR A N 1
ATOM 689 C CA . THR A 1 89 ? 16.035 3.764 -29.527 1.00 90.88 89 THR A CA 1
ATOM 690 C C . THR A 1 89 ? 15.774 4.909 -30.499 1.00 90.88 89 THR A C 1
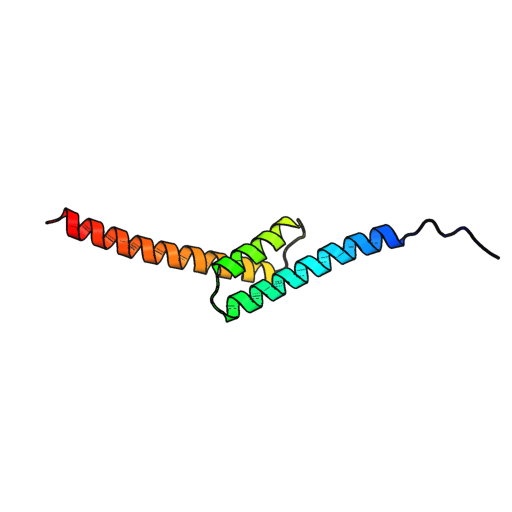ATOM 692 O O . THR A 1 89 ? 15.986 4.722 -31.686 1.00 90.88 89 THR A O 1
ATOM 695 N N . GLU A 1 90 ? 15.355 6.084 -30.023 1.00 80.44 90 GLU A N 1
ATOM 696 C CA . GLU A 1 90 ? 15.106 7.267 -30.867 1.00 80.44 90 GLU A CA 1
ATOM 697 C C . GLU A 1 90 ? 16.390 8.013 -31.271 1.00 80.44 90 GLU A C 1
ATOM 699 O O . GLU A 1 90 ? 16.386 8.801 -32.213 1.00 80.44 90 GLU A O 1
ATOM 704 N N . GLY A 1 91 ? 17.492 7.792 -30.545 1.00 64.94 91 GLY A N 1
ATOM 705 C CA . GLY A 1 91 ? 18.799 8.399 -30.814 1.00 64.94 91 GLY A CA 1
ATOM 706 C C . GLY A 1 91 ? 19.712 7.602 -31.758 1.00 64.94 91 GLY A C 1
ATOM 707 O O . GLY A 1 91 ? 20.869 7.990 -31.920 1.00 64.94 91 GLY A O 1
ATOM 708 N N . SER A 1 92 ? 19.238 6.486 -32.328 1.00 53.00 92 SER A N 1
ATOM 709 C CA . SER A 1 92 ? 19.888 5.715 -33.409 1.00 53.00 92 SER A CA 1
ATOM 710 C C . SER A 1 92 ? 19.079 5.819 -34.692 1.00 53.00 92 SER A C 1
ATOM 712 O O . SER A 1 92 ? 19.720 5.844 -35.764 1.00 53.00 92 SER A O 1
#

Secondary structure (DSSP, 8-state):
------S-THHHHHHHHHHHHHHHHHHHHHHHHHHTT-HHHHHHHHHHHHHT-PPPPHHHHHHHHHHHHHHHHHHHHHHHHHHHHHHHHHT-